Protein AF-A0A060C8F6-F1 (afdb_monomer_lite)

Sequence (31 aa):
MLDVTKAFVRLTGKTLFGPKWSLGYSGSTMH

Radius of gyration: 14.95 Å; chains: 1; bounding box: 44×17×16 Å

Secondary structure (DSSP, 8-state):
-H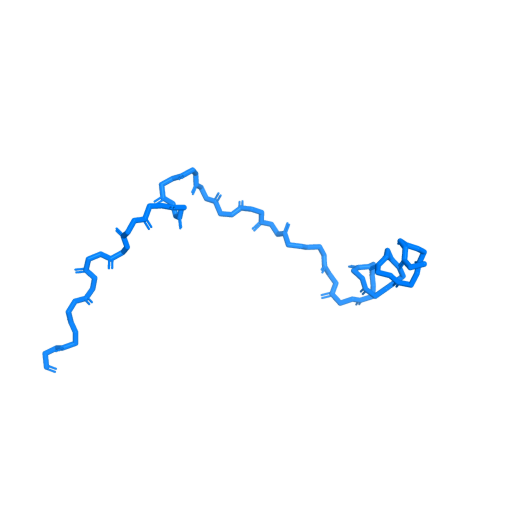HHHHHHHHHH----PPPGGGGS-------

pLDDT: mean 83.54, std 6.39, range [63.25, 91.38]

Foldseek 3Di:
DVVVVVVVCVVVDPDDDDDPCVVDDDPDDDD

Organism: NCBI:txid238202

Structure (mmCIF, N/CA/C/O backbone):
data_AF-A0A060C8F6-F1
#
_entry.id   AF-A0A060C8F6-F1
#
loop_
_atom_site.group_PDB
_atom_site.id
_atom_site.type_symbol
_atom_site.label_atom_id
_atom_site.label_alt_id
_atom_site.label_comp_id
_atom_site.label_asym_id
_atom_site.label_entity_id
_atom_site.label_seq_id
_atom_site.pdbx_PDB_ins_code
_atom_site.Cartn_x
_atom_site.Cartn_y
_atom_site.Cartn_z
_atom_site.occupancy
_atom_site.B_iso_or_equiv
_atom_site.auth_seq_id
_atom_site.auth_comp_id
_atom_site.auth_asym_id
_atom_site.auth_atom_id
_atom_site.pdbx_PDB_model_num
ATOM 1 N N . MET A 1 1 ? -17.940 -11.866 -6.925 1.00 63.25 1 MET A N 1
ATOM 2 C CA . MET A 1 1 ? -16.485 -11.888 -6.641 1.00 63.25 1 MET A CA 1
ATOM 3 C C . MET A 1 1 ? -16.003 -10.634 -5.918 1.00 63.25 1 MET A C 1
ATOM 5 O O . MET A 1 1 ? -15.418 -10.777 -4.857 1.00 63.25 1 MET A O 1
ATOM 9 N N . LEU A 1 2 ? -16.304 -9.420 -6.399 1.00 83.12 2 LEU A N 1
ATOM 10 C CA . LEU A 1 2 ? -15.899 -8.173 -5.720 1.00 83.12 2 LEU A CA 1
ATOM 11 C C . LEU A 1 2 ? -16.468 -7.992 -4.300 1.00 83.12 2 LEU A C 1
ATOM 13 O O . LEU A 1 2 ? -15.817 -7.366 -3.470 1.00 83.12 2 LEU A O 1
ATOM 17 N N . ASP A 1 3 ? -17.661 -8.519 -4.019 1.00 86.50 3 ASP A N 1
ATOM 18 C CA . ASP A 1 3 ? -18.312 -8.366 -2.710 1.00 86.50 3 ASP A CA 1
ATOM 19 C C . ASP A 1 3 ? -17.579 -9.133 -1.597 1.00 86.50 3 ASP A C 1
ATOM 21 O O . ASP A 1 3 ? -17.220 -8.571 -0.564 1.00 86.50 3 ASP A O 1
ATOM 25 N N . VAL A 1 4 ? -17.212 -10.385 -1.890 1.00 89.75 4 VAL A N 1
ATOM 26 C CA . VAL A 1 4 ? -16.400 -11.236 -1.011 1.00 89.75 4 VAL A CA 1
ATOM 27 C C . VAL A 1 4 ? -15.054 -10.568 -0.720 1.00 89.75 4 VAL A C 1
ATOM 29 O O . VAL A 1 4 ? -14.696 -10.385 0.440 1.00 89.75 4 VAL A O 1
ATOM 32 N N . THR A 1 5 ? -14.333 -10.109 -1.747 1.00 89.56 5 THR A N 1
ATOM 33 C CA . THR A 1 5 ? -13.041 -9.424 -1.568 1.00 89.56 5 THR A CA 1
ATOM 34 C C . THR A 1 5 ? -13.162 -8.176 -0.688 1.00 89.56 5 THR A C 1
ATOM 36 O O . THR A 1 5 ? -12.327 -7.961 0.188 1.00 89.56 5 THR A O 1
ATOM 39 N N . LYS A 1 6 ? -14.217 -7.368 -0.867 1.00 88.50 6 LYS A N 1
ATOM 40 C CA . LYS A 1 6 ? -14.465 -6.179 -0.034 1.00 88.50 6 LYS A CA 1
ATOM 41 C C . LYS A 1 6 ? -14.744 -6.542 1.425 1.00 88.50 6 LYS A C 1
ATOM 43 O O 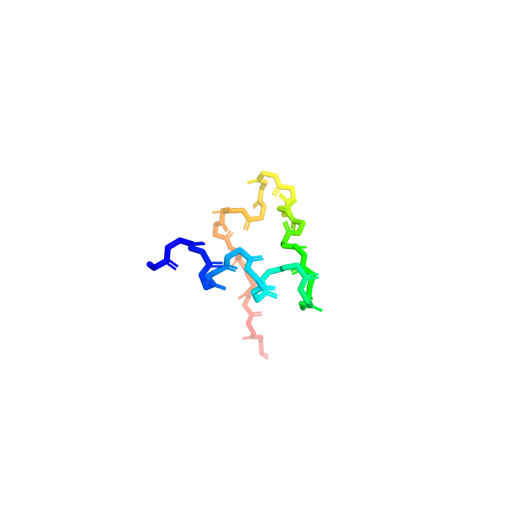. LYS A 1 6 ? -14.254 -5.843 2.313 1.00 88.50 6 LYS A O 1
ATOM 48 N N . ALA A 1 7 ? -15.494 -7.615 1.674 1.00 89.44 7 ALA A N 1
ATOM 49 C CA . ALA A 1 7 ? -15.783 -8.090 3.024 1.00 89.44 7 ALA A CA 1
ATOM 50 C C . ALA A 1 7 ? -14.499 -8.515 3.757 1.00 89.44 7 ALA A C 1
ATOM 52 O O . ALA A 1 7 ? -14.250 -8.047 4.868 1.00 89.44 7 ALA A O 1
ATOM 53 N N . PHE A 1 8 ? -13.641 -9.309 3.108 1.00 90.06 8 PHE A N 1
ATOM 54 C CA . PHE A 1 8 ? -12.365 -9.743 3.687 1.00 90.06 8 PHE A CA 1
ATOM 55 C C . PHE A 1 8 ? -11.414 -8.570 3.950 1.00 90.06 8 PHE A C 1
ATOM 57 O O . PHE A 1 8 ? -10.930 -8.429 5.068 1.00 90.06 8 PHE A O 1
ATOM 64 N N . VAL A 1 9 ? -11.233 -7.663 2.984 1.00 91.38 9 VAL A N 1
ATOM 65 C CA . VAL A 1 9 ? -10.391 -6.461 3.144 1.00 91.38 9 VAL A CA 1
ATOM 66 C C . VAL A 1 9 ? -10.857 -5.569 4.305 1.00 91.38 9 VAL A C 1
ATOM 68 O O . VAL A 1 9 ? -10.038 -4.930 4.966 1.00 91.38 9 VAL A O 1
ATOM 71 N N . ARG A 1 10 ? -12.167 -5.511 4.588 1.00 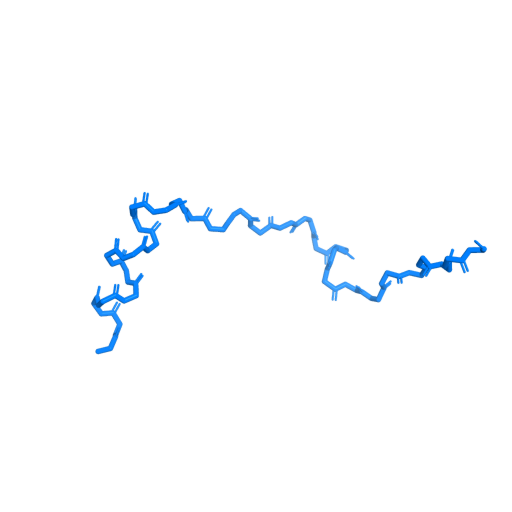86.69 10 ARG A N 1
ATOM 72 C CA . ARG A 1 10 ? -12.689 -4.754 5.738 1.00 86.69 10 ARG A CA 1
ATOM 73 C C . ARG A 1 10 ? -12.368 -5.423 7.077 1.00 86.69 10 ARG A C 1
ATOM 75 O O . ARG A 1 10 ? -12.185 -4.709 8.055 1.00 86.69 10 ARG A O 1
ATOM 82 N N . LEU A 1 11 ? -12.311 -6.754 7.116 1.00 91.06 11 LEU A N 1
ATOM 83 C CA . LEU A 1 11 ? -12.058 -7.533 8.332 1.00 91.06 11 LEU A CA 1
ATOM 84 C C . LEU A 1 11 ? -10.565 -7.646 8.664 1.00 91.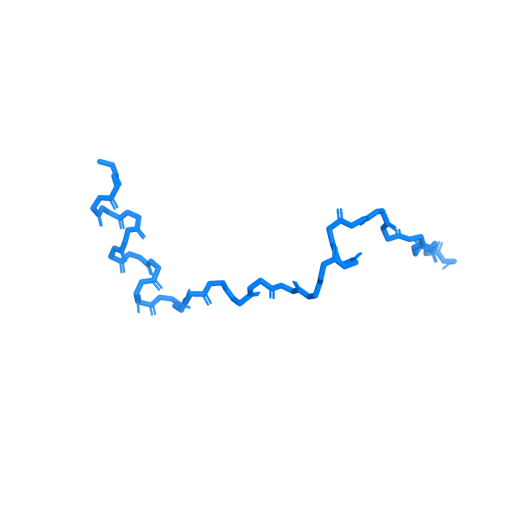06 11 LEU A C 1
ATOM 86 O O . LEU A 1 11 ? -10.200 -7.562 9.830 1.00 91.06 11 LEU A O 1
ATOM 90 N N . THR A 1 12 ? -9.704 -7.819 7.659 1.00 90.56 12 THR A N 1
ATOM 91 C CA . THR A 1 12 ? -8.254 -8.018 7.849 1.00 90.56 12 THR A CA 1
ATOM 92 C C . THR A 1 12 ? -7.443 -6.726 7.791 1.00 90.56 12 THR A C 1
ATOM 94 O O . THR A 1 12 ? -6.250 -6.734 8.075 1.00 90.56 12 THR A O 1
ATOM 97 N N . GLY A 1 13 ? -8.079 -5.619 7.408 1.00 85.75 13 GLY A N 1
ATOM 98 C CA . GLY A 1 13 ? -7.420 -4.341 7.178 1.00 85.75 13 GLY A CA 1
ATOM 99 C C . GLY A 1 13 ? -7.094 -4.109 5.704 1.00 85.75 13 GLY A C 1
ATOM 100 O O . GLY A 1 13 ? -6.767 -5.024 4.944 1.00 85.75 13 GLY A O 1
ATOM 101 N N . LYS A 1 14 ? -7.207 -2.842 5.295 1.00 83.00 14 LYS A N 1
ATOM 102 C CA . LYS A 1 14 ? -6.874 -2.389 3.942 1.00 83.00 14 LYS A CA 1
ATOM 103 C C . LYS A 1 14 ? -5.361 -2.283 3.788 1.00 83.00 14 LYS A C 1
ATOM 105 O O . LYS A 1 14 ? -4.684 -1.788 4.684 1.00 83.00 14 LYS A O 1
ATOM 110 N N . THR A 1 15 ? -4.848 -2.668 2.623 1.00 84.06 15 THR A N 1
ATOM 111 C CA . THR A 1 15 ? -3.451 -2.423 2.256 1.00 84.06 15 THR A CA 1
ATOM 112 C C . THR A 1 15 ? -3.195 -0.920 2.201 1.00 84.06 15 THR A C 1
ATOM 114 O O . THR A 1 15 ? -3.775 -0.217 1.371 1.00 84.06 15 THR A O 1
ATOM 117 N N . LEU A 1 16 ? -2.322 -0.422 3.076 1.00 82.50 16 LEU A N 1
ATOM 118 C CA . LEU A 1 16 ? -1.730 0.896 2.903 1.00 82.50 16 LEU A CA 1
ATOM 119 C C . LEU A 1 16 ? -0.686 0.763 1.796 1.00 82.50 16 LEU A C 1
ATOM 121 O O . LEU A 1 16 ? 0.306 0.054 1.963 1.00 82.50 16 LEU A O 1
ATOM 125 N N . PHE A 1 17 ? -0.936 1.384 0.646 1.00 82.12 17 PHE A N 1
ATOM 126 C CA . PHE A 1 17 ? 0.060 1.405 -0.415 1.00 82.12 17 PHE A CA 1
ATOM 127 C C . PHE A 1 17 ? 1.325 2.072 0.118 1.00 82.12 17 PHE A C 1
ATOM 129 O O . PHE A 1 17 ? 1.284 3.196 0.623 1.00 82.12 17 PHE A O 1
ATOM 136 N N . GLY A 1 18 ? 2.434 1.337 0.032 1.00 84.56 18 GLY A N 1
ATOM 137 C CA . GLY A 1 18 ? 3.749 1.859 0.354 1.00 84.56 18 GLY A CA 1
ATOM 138 C C . GLY A 1 18 ? 4.101 3.050 -0.541 1.00 84.56 18 GLY A C 1
ATOM 139 O O . GLY A 1 18 ? 3.435 3.313 -1.549 1.00 84.56 18 GLY A O 1
ATOM 140 N N . PRO A 1 19 ? 5.143 3.804 -0.182 1.00 87.00 19 PRO A N 1
ATOM 141 C CA . PRO A 1 19 ? 5.569 4.940 -0.981 1.00 87.00 19 PRO A CA 1
ATOM 142 C C . PRO A 1 19 ? 5.899 4.507 -2.416 1.00 87.00 19 PRO A C 1
ATOM 144 O O . PRO A 1 19 ? 6.359 3.395 -2.637 1.00 87.00 19 PRO A O 1
ATOM 147 N N . LYS A 1 20 ? 5.712 5.387 -3.407 1.00 85.38 20 LYS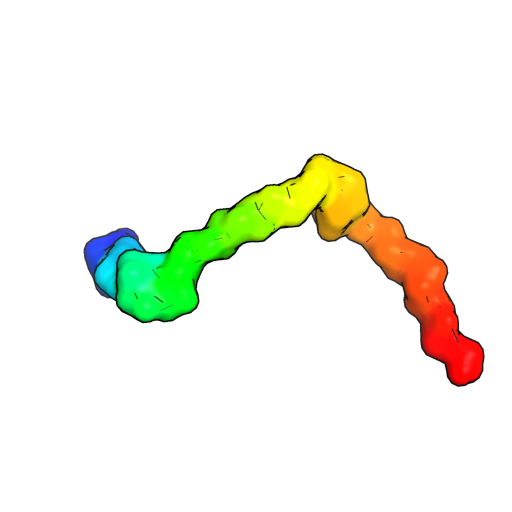 A N 1
ATOM 148 C CA . LYS A 1 20 ? 5.833 5.060 -4.846 1.00 85.38 20 LYS A CA 1
ATOM 149 C C . LYS A 1 20 ? 7.108 4.279 -5.216 1.00 85.38 20 LYS A C 1
ATOM 151 O O . LYS A 1 20 ? 7.066 3.447 -6.118 1.00 85.38 20 LYS A O 1
ATOM 156 N N . TRP A 1 21 ? 8.228 4.533 -4.541 1.00 82.56 21 TRP A N 1
ATOM 157 C CA . TRP A 1 21 ? 9.496 3.834 -4.776 1.00 82.56 21 TRP A CA 1
ATOM 158 C C . TRP A 1 21 ? 9.518 2.376 -4.287 1.00 82.56 21 TRP A C 1
ATOM 160 O O . TRP A 1 21 ? 10.347 1.609 -4.762 1.00 82.56 21 TRP A O 1
ATOM 170 N N . SER A 1 22 ? 8.594 1.955 -3.413 1.00 81.38 22 SER A N 1
ATOM 171 C CA . SER A 1 22 ? 8.427 0.551 -3.002 1.00 81.38 22 SER A CA 1
ATOM 172 C C . SER A 1 22 ? 7.866 -0.341 -4.112 1.00 81.38 22 SER A C 1
ATOM 174 O O . SER A 1 22 ? 7.845 -1.556 -3.959 1.00 81.38 22 SER A O 1
ATOM 176 N N . LEU A 1 23 ? 7.375 0.249 -5.207 1.00 84.75 23 LEU A N 1
ATOM 177 C CA . LEU A 1 23 ? 6.935 -0.475 -6.403 1.00 84.75 23 LEU A CA 1
ATOM 178 C C . LEU A 1 23 ? 8.098 -0.790 -7.360 1.00 84.75 23 LEU A C 1
ATOM 180 O O . LEU A 1 23 ? 7.903 -1.503 -8.341 1.00 84.75 23 LEU A O 1
ATOM 184 N N . GLY A 1 24 ? 9.281 -0.219 -7.115 1.00 85.00 24 GLY A N 1
ATOM 185 C CA . GLY A 1 24 ? 10.491 -0.496 -7.883 1.00 85.00 24 GLY A CA 1
ATOM 186 C C . GLY A 1 24 ? 11.205 -1.767 -7.421 1.00 85.00 24 GLY A C 1
ATOM 187 O O . GLY A 1 24 ? 10.861 -2.372 -6.409 1.00 85.00 24 GLY A O 1
ATOM 188 N N . TYR A 1 25 ? 12.239 -2.159 -8.163 1.00 82.25 25 TYR A N 1
ATOM 189 C CA . TYR A 1 25 ? 13.110 -3.272 -7.792 1.00 82.25 25 TYR A CA 1
ATOM 190 C C . TYR A 1 25 ? 13.871 -2.956 -6.492 1.00 82.25 25 TYR A C 1
ATOM 192 O O . TYR A 1 25 ? 14.593 -1.960 -6.416 1.00 82.25 25 TYR A O 1
ATOM 200 N N . SER A 1 26 ? 13.714 -3.800 -5.469 1.00 78.25 26 SER A N 1
ATOM 201 C CA . SER A 1 26 ? 14.481 -3.700 -4.224 1.00 78.25 26 SER A CA 1
ATOM 202 C C . SER A 1 26 ? 15.830 -4.395 -4.414 1.00 78.25 26 SER A C 1
ATOM 204 O O . SER A 1 26 ? 15.887 -5.610 -4.567 1.00 78.25 26 SER A O 1
ATOM 206 N N . GLY A 1 27 ? 16.920 -3.627 -4.446 1.00 81.75 27 GLY A N 1
ATOM 207 C CA . GLY A 1 27 ? 18.283 -4.133 -4.648 1.00 81.75 27 GLY A CA 1
ATOM 208 C C . G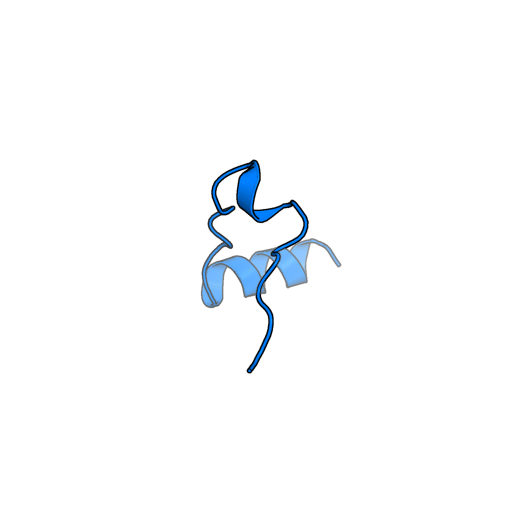LY A 1 27 ? 18.914 -4.782 -3.412 1.00 81.75 27 GLY A C 1
ATOM 209 O O . GLY A 1 27 ? 20.103 -4.587 -3.178 1.00 81.75 27 GLY A O 1
ATOM 210 N N . SER A 1 28 ? 18.144 -5.496 -2.587 1.00 81.62 28 SER A N 1
ATOM 211 C CA . SER A 1 28 ? 18.687 -6.200 -1.426 1.00 81.62 28 SER A CA 1
ATOM 212 C C . SER A 1 28 ? 19.401 -7.480 -1.863 1.00 81.62 28 SER A C 1
ATOM 214 O O . SER A 1 28 ? 18.799 -8.415 -2.384 1.00 81.62 28 SER A O 1
ATOM 216 N N . THR A 1 29 ? 20.711 -7.535 -1.643 1.00 78.69 29 THR A N 1
ATOM 217 C CA . THR A 1 29 ? 21.485 -8.775 -1.738 1.00 78.69 29 THR A CA 1
ATOM 218 C C . THR A 1 29 ? 21.574 -9.390 -0.350 1.00 78.69 29 THR A C 1
ATOM 220 O O . THR A 1 29 ? 22.039 -8.734 0.582 1.00 78.69 29 THR A O 1
ATOM 223 N N . MET A 1 30 ? 21.136 -10.638 -0.201 1.00 72.12 30 MET A N 1
ATOM 224 C CA . MET A 1 30 ? 21.470 -11.423 0.985 1.00 72.12 30 MET A CA 1
ATOM 225 C C . MET A 1 30 ? 22.946 -11.826 0.851 1.00 72.12 30 MET A C 1
ATOM 227 O O . MET A 1 30 ? 23.286 -12.516 -0.111 1.00 72.12 30 MET A O 1
ATOM 231 N N . HIS A 1 31 ? 23.809 -11.311 1.733 1.00 67.25 31 HIS A N 1
ATOM 232 C CA . HIS A 1 31 ? 25.206 -11.744 1.847 1.00 67.25 31 HIS A CA 1
ATOM 233 C C . HIS A 1 31 ? 25.289 -13.054 2.627 1.00 67.25 31 HIS A C 1
ATOM 235 O O . HIS A 1 31 ? 24.535 -13.173 3.622 1.00 67.25 31 HIS A O 1
#